Protein AF-A0A7S0R9T7-F1 (afdb_monomer)

Mean predicted aligned error: 20.2 Å

Secondary structure (DSSP, 8-state):
----------------------PPP--------------SHHHHHHHHHHHHHHHHHHHHHHHT---HHHHHHHHHHHHHHHHHHHHHHHHHHH-TTHHHHHHHHHHHHHHHHIIIIII-HHHHHHHHHHHHHHHHHHHT-

Organism: NCBI:txid1034604

Solvent-accessible surface area (backbone atoms only — not comparable to full-atom values): 8855 Å² total; per-residue (Å²): 135,80,90,79,90,83,88,86,86,82,86,87,76,88,83,90,80,82,87,81,93,75,90,75,84,82,80,77,80,80,78,75,82,76,81,73,81,88,69,74,71,52,61,60,54,50,50,55,52,46,50,53,48,50,51,50,53,52,48,53,55,54,66,71,44,78,60,52,70,58,55,48,48,53,49,50,47,51,53,47,52,51,50,50,51,51,50,51,54,52,50,49,73,71,39,90,58,51,68,60,49,53,52,48,50,50,50,49,50,52,53,49,46,44,51,57,46,69,69,36,68,72,40,50,58,51,49,51,49,51,51,50,52,52,47,30,71,76,69,72,105

Sequence (141 aa):
MALSMRTNTCLRATQQRAAVARSIPSVVPRRVAIAQPRLVARAEADGAAETERIMKDLQAKWDALDNKPQVFLYGAGAVFALWLTGTVIGAINHVPLLPKLLELVGLGYSAWFTYRYLLFKASREELIKDVEELKGKITGN

Radius of gyration: 43.39 Å; Cα contacts (8 Å, |Δi|>4): 13; chains: 1; bounding box: 61×65×118 Å

Foldseek 3Di:
DDDDDDDDDDDDDDDDDDDDDDDDDDDDPDPPPPPDDPPPVVVVVVVVVVVVVVVVVVVVVVVVPPVVVVCVVVVVVVVVVVVVVVVVVVVCVVDPCNVVVVVCVVVVCVVCCCVVQVVDPVNVVVVVVVVVVVCCVVVVD

Structure (mmCIF, N/CA/C/O backbone):
data_AF-A0A7S0R9T7-F1
#
_entry.id   AF-A0A7S0R9T7-F1
#
loop_
_atom_site.group_PDB
_atom_site.id
_atom_site.type_symbol
_atom_site.label_atom_id
_atom_site.label_alt_id
_atom_site.label_comp_id
_atom_site.label_asym_id
_atom_site.label_entity_id
_atom_site.label_seq_id
_atom_site.pdbx_PDB_ins_code
_atom_site.Cartn_x
_atom_site.Cartn_y
_atom_site.Cartn_z
_atom_site.occupancy
_atom_site.B_iso_or_equiv
_atom_site.auth_seq_id
_atom_site.auth_comp_id
_atom_site.auth_asym_id
_atom_site.auth_atom_id
_atom_site.pdbx_PDB_model_num
ATOM 1 N N . MET A 1 1 ? -30.923 -8.721 -80.520 1.00 42.97 1 MET A N 1
ATOM 2 C CA . MET A 1 1 ? -31.527 -7.651 -81.345 1.00 42.97 1 MET A CA 1
ATOM 3 C C . MET A 1 1 ? -31.055 -6.313 -80.791 1.00 42.97 1 MET A C 1
ATOM 5 O O . MET A 1 1 ? -31.320 -6.043 -79.634 1.00 42.97 1 MET A O 1
ATOM 9 N N . ALA A 1 2 ? -30.121 -5.669 -81.502 1.00 40.84 2 ALA A N 1
ATOM 10 C CA . ALA A 1 2 ? -30.277 -4.322 -82.094 1.00 40.84 2 ALA A CA 1
ATOM 11 C C . ALA A 1 2 ? -29.885 -3.218 -81.083 1.00 40.84 2 ALA A C 1
ATOM 13 O O . ALA A 1 2 ? -30.567 -3.025 -80.091 1.00 40.84 2 ALA A O 1
ATOM 14 N N . LEU A 1 3 ? -28.689 -2.615 -81.132 1.00 52.44 3 LEU A N 1
ATOM 15 C CA . LEU A 1 3 ? -28.180 -1.631 -82.107 1.00 52.44 3 LEU A CA 1
ATOM 16 C C . LEU A 1 3 ? -29.240 -0.629 -82.585 1.00 52.44 3 LEU A C 1
ATOM 18 O O . LEU A 1 3 ? -30.162 -1.033 -83.281 1.00 52.44 3 LEU A O 1
ATOM 22 N N . SER A 1 4 ? -29.050 0.650 -82.242 1.00 44.66 4 SER A N 1
ATOM 23 C CA . SER A 1 4 ? -29.348 1.879 -83.017 1.00 44.66 4 SER A CA 1
ATOM 24 C C . SER A 1 4 ? -29.470 3.018 -81.987 1.00 44.66 4 SER A C 1
ATOM 26 O O . SER A 1 4 ? -30.376 3.002 -81.168 1.00 44.66 4 SER A O 1
ATOM 28 N N . MET A 1 5 ? -28.529 3.949 -81.814 1.00 52.62 5 MET A N 1
ATOM 29 C CA . MET A 1 5 ? -28.021 4.939 -82.772 1.00 52.62 5 MET A CA 1
ATOM 30 C C . MET A 1 5 ? -29.155 5.770 -83.389 1.00 52.62 5 MET A C 1
ATOM 32 O O . MET A 1 5 ? -29.979 5.218 -84.112 1.00 52.62 5 MET A O 1
ATOM 36 N N . ARG A 1 6 ? -29.173 7.077 -83.086 1.00 53.16 6 ARG A N 1
ATOM 37 C CA . ARG A 1 6 ? -29.659 8.234 -83.881 1.00 53.16 6 ARG A CA 1
ATOM 38 C C . ARG A 1 6 ? -29.889 9.401 -82.910 1.00 53.16 6 ARG A C 1
ATOM 40 O O . ARG A 1 6 ? -30.738 9.322 -82.037 1.00 53.16 6 ARG A O 1
ATOM 47 N N . THR A 1 7 ? -28.955 10.347 -82.815 1.00 68.19 7 THR A N 1
ATOM 48 C CA . THR A 1 7 ? -28.880 11.585 -83.622 1.00 68.19 7 THR A CA 1
ATOM 49 C C . THR A 1 7 ? -30.174 12.384 -83.604 1.00 68.19 7 THR A C 1
ATOM 51 O O . THR A 1 7 ? -31.147 11.948 -84.205 1.00 68.19 7 THR A O 1
ATOM 54 N N . ASN A 1 8 ? -30.126 13.593 -83.043 1.00 47.47 8 ASN A N 1
ATOM 55 C CA . ASN A 1 8 ? -30.960 14.696 -83.504 1.00 47.47 8 ASN A CA 1
ATOM 56 C C . ASN A 1 8 ? -30.102 15.955 -83.660 1.00 47.47 8 ASN A C 1
ATOM 58 O O . ASN A 1 8 ? -29.673 16.601 -82.709 1.00 47.47 8 ASN A O 1
ATOM 62 N N . THR A 1 9 ? -29.831 16.211 -84.929 1.00 54.16 9 THR A N 1
ATOM 63 C CA . THR A 1 9 ? -29.377 17.429 -85.588 1.00 54.16 9 THR A CA 1
ATOM 64 C C . THR A 1 9 ? -30.412 18.550 -85.440 1.00 54.16 9 THR A C 1
ATOM 66 O O . THR A 1 9 ? -31.598 18.260 -85.538 1.00 54.16 9 THR A O 1
ATOM 69 N N . CYS A 1 10 ? -29.981 19.809 -85.298 1.00 50.41 10 CYS A N 1
ATOM 70 C CA . CYS A 1 10 ? -30.401 20.985 -86.099 1.00 50.41 10 CYS A CA 1
ATOM 71 C C . CYS A 1 10 ? -29.881 22.260 -85.402 1.00 50.41 10 CYS A C 1
ATOM 73 O O . CYS A 1 10 ? -30.240 22.514 -84.262 1.00 50.41 10 CYS A O 1
ATOM 75 N N . LEU A 1 11 ? -28.868 22.963 -85.919 1.00 51.97 11 LEU A N 1
ATOM 76 C CA . LEU A 1 11 ? -28.873 23.939 -87.027 1.00 51.97 11 LEU A CA 1
ATOM 77 C C . LEU A 1 11 ? -29.522 25.299 -86.717 1.00 51.97 11 LEU A C 1
ATOM 79 O O . LEU A 1 11 ? -30.709 25.375 -86.426 1.00 51.97 11 LEU A O 1
ATOM 83 N N . ARG A 1 12 ? -28.728 26.335 -87.052 1.00 48.59 12 ARG A N 1
ATOM 84 C CA . ARG A 1 12 ? -29.085 27.723 -87.417 1.00 48.59 12 ARG A CA 1
ATOM 85 C C . ARG A 1 12 ? -29.481 28.643 -86.256 1.00 48.59 12 ARG A C 1
ATOM 87 O O . ARG A 1 12 ? -30.174 28.239 -85.347 1.00 48.59 12 ARG A O 1
ATOM 94 N N . ALA A 1 13 ? -29.128 29.921 -86.244 1.00 49.09 13 ALA A N 1
ATOM 95 C CA . ALA A 1 13 ? -28.333 30.762 -87.133 1.00 49.09 13 ALA A CA 1
ATOM 96 C C . ALA A 1 13 ? -28.127 32.112 -86.418 1.00 49.09 13 ALA A C 1
ATOM 98 O O . ALA A 1 13 ? -28.923 32.461 -85.555 1.00 49.09 13 ALA A O 1
ATOM 99 N N . THR A 1 14 ? -27.111 32.862 -86.863 1.00 51.66 14 THR A N 1
ATOM 100 C CA . THR A 1 14 ? -27.065 34.340 -86.932 1.00 51.66 14 THR A CA 1
ATOM 101 C C . THR A 1 14 ? -27.385 35.148 -85.669 1.00 51.66 14 THR A C 1
ATOM 103 O O . THR A 1 14 ? -28.510 35.162 -85.198 1.00 51.66 14 THR A O 1
ATOM 106 N N . GLN A 1 15 ? -26.479 36.042 -85.268 1.00 54.00 15 GLN A N 1
ATOM 107 C CA . GLN A 1 15 ? -26.494 37.434 -85.750 1.00 54.00 15 GLN A CA 1
ATOM 108 C C . GLN A 1 15 ? -25.518 38.297 -84.928 1.00 54.00 15 GLN A C 1
ATOM 110 O O . GLN A 1 15 ? -25.370 38.146 -83.721 1.00 54.00 15 GLN A O 1
ATOM 115 N N . GLN A 1 16 ? -24.806 39.170 -85.634 1.00 50.19 16 GLN A N 1
ATOM 116 C CA . GLN A 1 16 ? -23.715 40.024 -85.166 1.00 50.19 16 GLN A CA 1
ATOM 117 C C . GLN A 1 16 ? -24.171 41.154 -84.226 1.00 50.19 16 GLN A C 1
ATOM 119 O O . GLN A 1 16 ? -25.258 41.695 -84.410 1.00 50.19 16 GLN A O 1
ATOM 124 N N . ARG A 1 17 ? -23.262 41.621 -83.354 1.00 45.28 17 ARG A N 1
ATOM 125 C CA . ARG A 1 17 ? -22.963 43.050 -83.075 1.00 45.28 17 ARG A CA 1
ATOM 126 C C . ARG A 1 17 ? -21.751 43.123 -82.131 1.00 45.28 17 ARG A C 1
ATOM 128 O O . ARG A 1 17 ? -21.764 42.543 -81.059 1.00 45.28 17 ARG A O 1
ATOM 135 N N . ALA A 1 18 ? -20.594 43.538 -82.638 1.00 47.88 18 ALA A N 1
ATOM 136 C CA . ALA A 1 18 ? -20.104 44.921 -82.636 1.00 47.88 18 ALA A CA 1
ATOM 137 C C . ALA A 1 18 ? -19.613 45.382 -81.250 1.00 47.88 18 ALA A C 1
ATOM 139 O O . ALA A 1 18 ? -20.412 45.645 -80.365 1.00 47.88 18 ALA A O 1
ATOM 140 N N . ALA A 1 19 ? -18.279 45.459 -81.150 1.00 52.53 19 ALA A N 1
ATOM 141 C CA . ALA A 1 19 ? -17.441 46.381 -80.381 1.00 52.53 19 ALA A CA 1
ATOM 142 C C . ALA A 1 19 ? -17.896 46.840 -78.982 1.00 52.53 19 ALA A C 1
ATOM 144 O O . ALA A 1 19 ? -18.937 47.458 -78.818 1.00 52.53 19 ALA A O 1
ATOM 145 N N . VAL A 1 20 ? -16.990 46.720 -78.009 1.00 57.59 20 VAL A N 1
ATOM 146 C CA . VAL A 1 20 ? -16.361 47.879 -77.347 1.00 57.59 20 VAL A CA 1
ATOM 147 C C . VAL A 1 20 ? -15.268 47.347 -76.419 1.00 57.59 20 VAL A C 1
ATOM 149 O O . VAL A 1 20 ? -15.521 46.667 -75.427 1.00 57.59 20 VAL A O 1
ATOM 152 N N . ALA A 1 21 ? -14.026 47.654 -76.781 1.00 55.75 21 ALA A N 1
ATOM 153 C CA . ALA A 1 21 ? -12.874 47.516 -75.914 1.00 55.75 21 ALA A CA 1
ATOM 154 C C . ALA A 1 21 ? -12.994 48.536 -74.775 1.00 55.75 21 ALA A C 1
ATOM 156 O O . ALA A 1 21 ? -13.070 49.741 -75.018 1.00 55.75 21 ALA A O 1
ATOM 157 N N . ARG A 1 22 ? -12.995 48.062 -73.529 1.00 52.84 22 ARG A N 1
ATOM 158 C CA . ARG A 1 22 ? -12.700 48.890 -72.358 1.00 52.84 22 ARG A CA 1
ATOM 159 C C . ARG A 1 22 ? -11.599 48.211 -71.559 1.00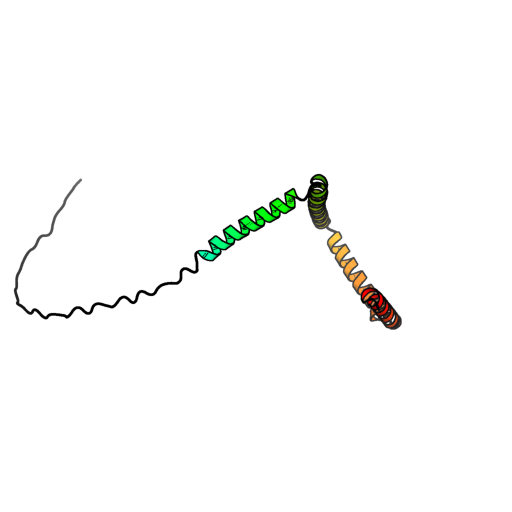 52.84 22 ARG A C 1
ATOM 161 O O . ARG A 1 22 ? -11.776 47.130 -71.009 1.00 52.84 22 ARG A O 1
ATOM 168 N N . SER A 1 23 ? -10.446 48.861 -71.572 1.00 57.59 23 SER A N 1
ATOM 169 C CA . SER A 1 23 ? -9.259 48.576 -70.779 1.00 57.59 23 SER A CA 1
ATOM 170 C C . SER A 1 23 ? -9.586 48.569 -69.284 1.00 57.59 23 SER A C 1
ATOM 172 O O . SER A 1 23 ? -9.984 49.599 -68.739 1.00 57.59 23 SER A O 1
ATOM 174 N N . ILE A 1 24 ? -9.382 47.432 -68.619 1.00 58.53 24 ILE A N 1
ATOM 175 C CA . ILE A 1 24 ? -9.372 47.338 -67.156 1.00 58.53 24 ILE A CA 1
ATOM 176 C C . ILE A 1 24 ? -7.900 47.376 -66.720 1.00 58.53 24 ILE A C 1
ATOM 178 O O . ILE A 1 24 ? -7.139 46.507 -67.151 1.00 58.53 24 ILE A O 1
ATOM 182 N N . PRO A 1 25 ? -7.453 48.354 -65.912 1.00 52.62 25 PRO A N 1
ATOM 183 C CA . PRO A 1 25 ? -6.095 48.343 -65.389 1.00 52.62 25 PRO A CA 1
ATOM 184 C C . PRO A 1 25 ? -5.931 47.187 -64.394 1.00 52.62 25 PRO A C 1
ATOM 186 O O . PRO A 1 25 ? -6.720 47.014 -63.465 1.00 52.62 25 PRO A O 1
ATOM 189 N N . SER A 1 26 ? -4.894 46.380 -64.606 1.00 60.22 26 SER A N 1
ATOM 190 C CA . SER A 1 26 ? -4.513 45.266 -63.745 1.00 60.22 26 SER A CA 1
ATOM 191 C C . SER A 1 26 ? -4.012 45.780 -62.393 1.00 60.22 26 SER A C 1
ATOM 193 O O . SER A 1 26 ? -2.879 46.251 -62.279 1.00 60.22 26 SER A O 1
ATOM 195 N N . VAL A 1 27 ? -4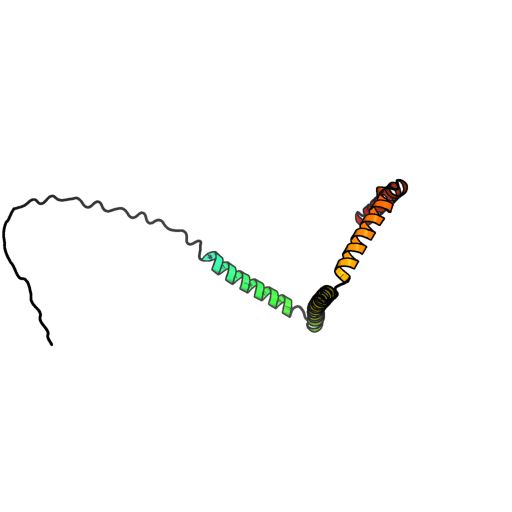.837 45.672 -61.352 1.00 60.50 27 VAL A N 1
ATOM 196 C CA . VAL A 1 27 ? -4.390 45.838 -59.964 1.00 60.50 27 VAL A CA 1
ATOM 197 C C . VAL A 1 27 ? -3.641 44.567 -59.573 1.00 60.50 27 VAL A C 1
ATOM 199 O O . VAL A 1 27 ? -4.244 43.516 -59.374 1.00 60.50 27 VAL A O 1
ATOM 202 N N . VAL A 1 28 ? -2.312 44.644 -59.502 1.00 67.19 28 VAL A N 1
ATOM 203 C CA . VAL A 1 28 ? -1.473 43.553 -58.992 1.00 67.19 28 VAL A CA 1
ATOM 204 C C . VAL A 1 28 ? -1.606 43.530 -57.466 1.00 67.19 28 VAL A C 1
ATOM 206 O O . VAL A 1 28 ? -1.204 44.501 -56.820 1.00 67.19 28 VAL A O 1
ATOM 209 N N . PRO A 1 29 ? -2.133 42.462 -56.838 1.00 56.00 29 PRO A N 1
ATOM 210 C CA . PRO A 1 29 ? -2.091 42.362 -55.391 1.00 56.00 29 PRO A CA 1
ATOM 211 C C . PRO A 1 29 ? -0.641 42.130 -54.956 1.00 56.00 29 PRO A C 1
ATOM 213 O O . PRO A 1 29 ? -0.008 41.128 -55.300 1.00 56.00 29 PRO A O 1
ATOM 216 N N . ARG A 1 30 ? -0.107 43.075 -54.180 1.00 60.28 30 ARG A N 1
ATOM 217 C CA . ARG A 1 30 ? 1.171 42.939 -53.480 1.00 60.28 30 ARG A CA 1
ATOM 218 C C . ARG A 1 30 ? 1.043 41.782 -52.489 1.00 60.28 30 ARG A C 1
ATOM 220 O O . ARG A 1 30 ? 0.452 41.945 -51.425 1.00 60.28 30 ARG A O 1
ATOM 227 N N . ARG A 1 31 ? 1.574 40.604 -52.838 1.00 59.19 31 ARG A N 1
ATOM 228 C CA . ARG A 1 31 ? 1.731 39.491 -51.892 1.00 59.19 31 ARG A CA 1
ATOM 229 C C . ARG A 1 31 ? 2.626 39.968 -50.752 1.00 59.19 31 ARG A C 1
ATOM 231 O O . ARG A 1 31 ? 3.839 40.073 -50.910 1.00 59.19 31 ARG A O 1
ATOM 238 N N . VAL A 1 32 ? 2.023 40.267 -49.609 1.00 60.75 32 VAL A N 1
ATOM 239 C CA . VAL A 1 32 ? 2.746 40.351 -48.344 1.00 60.75 32 VAL A CA 1
ATOM 240 C C . VAL A 1 32 ? 3.212 38.930 -48.044 1.00 60.75 32 VAL A C 1
ATOM 242 O O . VAL A 1 32 ? 2.401 38.050 -47.757 1.00 60.75 32 VAL A O 1
ATOM 245 N N . ALA A 1 33 ? 4.510 38.680 -48.201 1.00 61.97 33 ALA A N 1
ATOM 246 C CA . ALA A 1 33 ? 5.126 37.448 -47.744 1.00 61.97 33 ALA A CA 1
ATOM 247 C C . ALA A 1 33 ? 5.086 37.454 -46.212 1.00 61.97 33 ALA A C 1
ATOM 249 O O . ALA A 1 33 ? 5.943 38.036 -45.553 1.00 61.97 33 ALA A O 1
ATOM 250 N N . ILE A 1 34 ? 4.043 36.849 -45.647 1.00 59.09 34 ILE A N 1
ATOM 251 C CA . ILE A 1 34 ? 3.994 36.515 -44.228 1.00 59.09 34 ILE A CA 1
ATOM 252 C C . ILE A 1 34 ? 5.030 35.407 -44.034 1.00 59.09 34 ILE A C 1
ATOM 254 O O . ILE A 1 34 ? 4.803 34.259 -44.420 1.00 59.09 34 ILE A O 1
ATOM 258 N N . ALA A 1 35 ? 6.192 35.765 -43.490 1.00 60.34 35 ALA A N 1
ATOM 259 C CA . ALA A 1 35 ? 7.162 34.802 -42.997 1.00 60.34 35 ALA A CA 1
ATOM 260 C C . ALA A 1 35 ? 6.522 34.062 -41.815 1.00 60.34 35 ALA A C 1
ATOM 262 O O . ALA A 1 35 ? 6.450 34.583 -40.704 1.00 60.34 35 ALA A O 1
ATOM 263 N N . GLN A 1 36 ? 5.987 32.869 -42.073 1.00 61.00 36 GLN A N 1
ATOM 264 C CA . GLN A 1 36 ? 5.496 31.999 -41.011 1.00 61.00 36 GLN A CA 1
ATOM 265 C C . GLN A 1 36 ? 6.686 31.502 -40.176 1.00 61.00 36 GLN A C 1
ATOM 267 O O . GLN A 1 36 ? 7.677 31.036 -40.750 1.00 61.00 36 GLN A O 1
ATOM 272 N N . PRO A 1 37 ? 6.624 31.588 -38.837 1.00 49.88 37 PRO A N 1
ATOM 273 C CA . PRO A 1 37 ? 7.705 31.135 -37.987 1.00 49.88 37 PRO A CA 1
ATOM 274 C C . PRO A 1 37 ? 7.729 29.605 -37.993 1.00 49.88 37 PRO A C 1
ATOM 276 O O . PRO A 1 37 ? 6.761 28.931 -37.643 1.00 49.88 37 PRO A O 1
ATOM 279 N N . ARG A 1 38 ? 8.867 29.038 -38.390 1.00 53.62 38 ARG A N 1
ATOM 280 C CA . ARG A 1 38 ? 9.151 27.604 -38.306 1.00 53.62 38 ARG A CA 1
ATOM 281 C C . ARG A 1 38 ? 9.411 27.226 -36.841 1.00 53.62 38 ARG A C 1
ATOM 283 O O . ARG A 1 38 ? 10.555 27.055 -36.444 1.00 53.62 38 ARG A O 1
ATOM 290 N N . LEU A 1 39 ? 8.354 27.132 -36.035 1.00 54.84 39 LEU A N 1
ATOM 291 C CA . LEU A 1 39 ? 8.424 26.774 -34.607 1.00 54.84 39 LEU A CA 1
ATOM 292 C C . LEU A 1 39 ? 7.985 25.334 -34.298 1.00 54.84 39 LEU A C 1
ATOM 294 O O . LEU A 1 39 ? 8.120 24.894 -33.165 1.00 54.84 39 LEU A O 1
ATOM 298 N N . VAL A 1 40 ? 7.520 24.569 -35.291 1.00 54.94 40 VAL A N 1
ATOM 299 C CA . VAL A 1 40 ? 6.973 23.216 -35.054 1.00 54.94 40 VAL A CA 1
ATOM 300 C C . VAL A 1 40 ? 8.010 22.098 -35.255 1.00 54.94 40 VAL A C 1
ATOM 302 O O . VAL A 1 40 ? 7.868 21.025 -34.696 1.00 54.94 40 VAL A O 1
ATOM 305 N N . ALA A 1 41 ? 9.122 22.355 -35.953 1.00 50.34 41 ALA A N 1
ATOM 306 C CA . ALA A 1 41 ? 10.151 21.331 -36.201 1.00 50.34 41 ALA A CA 1
ATOM 307 C C . ALA A 1 41 ? 11.185 21.176 -35.066 1.00 50.34 41 ALA A C 1
ATOM 309 O O . ALA A 1 41 ? 12.034 20.291 -35.128 1.00 50.34 41 ALA A O 1
ATOM 310 N N . ARG A 1 42 ? 11.169 22.061 -34.058 1.00 47.88 42 ARG A N 1
ATOM 311 C CA . ARG A 1 42 ? 12.181 22.062 -32.992 1.00 47.88 42 ARG A CA 1
ATOM 312 C C . ARG A 1 42 ? 11.797 21.183 -31.799 1.00 47.88 42 ARG A C 1
ATOM 314 O O . ARG A 1 42 ? 12.681 20.580 -31.216 1.00 47.88 42 ARG A O 1
ATOM 321 N N . ALA A 1 43 ? 10.507 21.003 -31.512 1.00 52.16 43 ALA A N 1
ATOM 322 C CA . ALA A 1 43 ? 10.062 20.131 -30.420 1.00 52.16 43 ALA A CA 1
ATOM 323 C C . ALA A 1 43 ? 10.321 18.634 -30.695 1.00 52.16 43 ALA A C 1
ATOM 325 O O . ALA A 1 43 ? 10.699 17.906 -29.784 1.00 52.16 43 ALA A O 1
ATOM 326 N N . GLU A 1 44 ? 10.189 18.176 -31.947 1.00 53.22 44 GLU A N 1
ATOM 327 C CA . GLU A 1 44 ? 10.514 16.788 -32.328 1.00 53.22 44 GLU A CA 1
ATOM 328 C C . GLU A 1 44 ? 12.028 16.546 -32.404 1.00 53.22 44 GLU A C 1
ATOM 330 O O . GLU A 1 44 ? 12.505 15.496 -31.976 1.00 53.22 44 GLU A O 1
ATOM 335 N N . ALA A 1 45 ? 12.799 17.531 -32.883 1.00 56.19 45 ALA A N 1
ATOM 336 C CA . ALA A 1 45 ? 14.259 17.452 -32.898 1.00 56.19 45 ALA A CA 1
ATOM 337 C C . ALA A 1 45 ? 14.856 17.499 -31.479 1.00 56.19 45 ALA A C 1
ATOM 339 O O . ALA A 1 45 ? 15.780 16.742 -31.188 1.00 56.19 45 ALA A O 1
ATOM 340 N N . ASP A 1 46 ? 14.307 18.335 -30.591 1.00 61.91 46 ASP A N 1
ATOM 341 C CA . ASP A 1 46 ? 14.742 18.432 -29.196 1.00 61.91 46 ASP A CA 1
ATOM 342 C C . ASP A 1 46 ? 14.278 17.212 -28.379 1.00 61.91 46 ASP A C 1
ATOM 344 O O . ASP A 1 46 ? 15.048 16.713 -27.570 1.00 61.91 46 ASP A O 1
ATOM 348 N N . GLY A 1 47 ? 13.083 16.657 -28.624 1.00 69.12 47 GLY A N 1
ATOM 349 C CA . GLY A 1 47 ? 12.603 15.440 -27.952 1.00 69.12 47 GLY A CA 1
ATOM 350 C C . GLY A 1 47 ? 13.379 14.176 -28.337 1.00 69.12 47 GLY A C 1
ATOM 351 O O . GLY A 1 47 ? 13.712 13.364 -27.471 1.00 69.12 47 GLY A O 1
ATOM 352 N N . ALA A 1 48 ? 13.731 14.025 -29.618 1.00 74.50 48 ALA A N 1
ATOM 353 C CA . ALA A 1 48 ? 14.609 12.948 -30.074 1.00 74.50 48 ALA A CA 1
ATOM 354 C C . ALA A 1 48 ? 16.039 13.119 -29.532 1.00 74.50 48 ALA A C 1
ATOM 356 O O . ALA A 1 48 ? 16.646 12.150 -29.077 1.00 74.50 48 ALA A O 1
ATOM 357 N N . ALA A 1 49 ? 16.558 14.354 -29.516 1.00 80.88 49 ALA A N 1
ATOM 358 C CA . ALA A 1 49 ? 17.870 14.654 -28.949 1.00 80.88 49 ALA A CA 1
ATOM 359 C C . ALA A 1 49 ? 17.920 14.439 -27.428 1.00 80.88 49 ALA A C 1
ATOM 361 O O . ALA A 1 49 ? 18.926 13.952 -26.917 1.00 80.88 49 ALA A O 1
ATOM 362 N N . GLU A 1 50 ? 16.850 14.763 -26.705 1.00 87.31 50 GLU A N 1
ATOM 363 C CA . GLU A 1 50 ? 16.756 14.570 -25.259 1.00 87.31 50 GLU A CA 1
ATOM 364 C C . GLU A 1 50 ? 16.582 13.093 -24.898 1.00 87.31 50 GLU A C 1
ATOM 366 O O . GLU A 1 50 ? 17.251 12.607 -23.996 1.00 87.31 50 GLU A O 1
ATOM 371 N N . THR A 1 51 ? 15.782 12.334 -25.653 1.00 90.50 51 THR A N 1
ATOM 372 C CA . THR A 1 51 ? 15.642 10.880 -25.452 1.00 90.50 51 THR A CA 1
ATOM 373 C C . THR A 1 51 ? 16.971 10.154 -25.674 1.00 90.50 51 THR A C 1
ATOM 375 O O . THR A 1 51 ? 17.326 9.269 -24.902 1.00 90.50 51 THR A O 1
ATOM 378 N N . GLU A 1 52 ? 17.743 10.561 -26.684 1.00 90.31 52 GLU A N 1
ATOM 379 C CA . GLU A 1 52 ? 19.082 10.026 -26.959 1.00 90.31 52 GLU A CA 1
ATOM 380 C C . GLU A 1 52 ? 20.081 10.365 -25.837 1.00 90.31 52 GLU A C 1
ATOM 382 O O . GLU A 1 52 ? 20.908 9.531 -25.465 1.00 90.31 52 GLU A O 1
ATOM 387 N N . ARG A 1 53 ? 20.003 11.575 -25.266 1.00 88.44 53 ARG A N 1
ATOM 388 C CA . ARG A 1 53 ? 20.802 11.975 -24.093 1.00 88.44 53 ARG A CA 1
ATOM 389 C C . ARG A 1 53 ? 20.410 11.182 -22.853 1.00 88.44 53 ARG A C 1
ATOM 391 O O . ARG A 1 53 ? 21.288 10.634 -22.203 1.00 88.44 53 ARG A O 1
ATOM 398 N N . ILE A 1 54 ? 19.112 11.052 -22.578 1.00 94.44 54 ILE A N 1
ATOM 399 C CA . ILE A 1 54 ? 18.577 10.260 -21.464 1.00 94.44 54 ILE A CA 1
ATOM 400 C C . ILE A 1 54 ? 19.012 8.802 -21.610 1.00 94.44 54 ILE A C 1
ATOM 402 O O . ILE A 1 54 ? 19.486 8.214 -20.646 1.00 94.4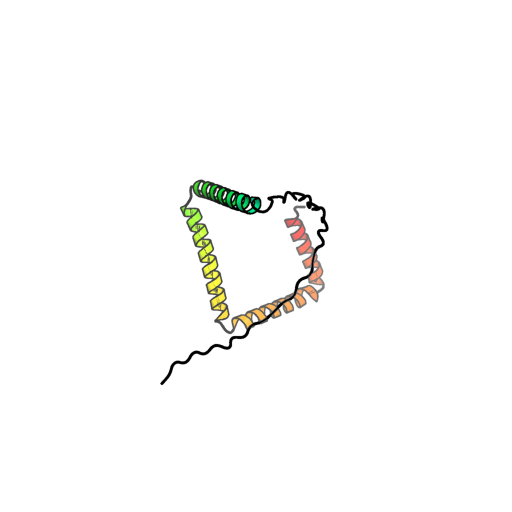4 54 ILE A O 1
ATOM 406 N N . MET A 1 55 ? 18.916 8.221 -22.807 1.00 94.75 55 MET A N 1
ATOM 407 C CA . MET A 1 55 ? 19.367 6.853 -23.055 1.00 94.75 55 MET A CA 1
ATOM 408 C C . MET A 1 55 ? 20.877 6.706 -22.811 1.00 94.75 55 MET A C 1
ATOM 410 O O . MET A 1 55 ? 21.294 5.754 -22.155 1.00 94.75 55 MET A O 1
ATOM 414 N N . LYS A 1 56 ? 21.696 7.669 -23.261 1.00 93.38 56 LYS A N 1
ATOM 415 C CA . LYS A 1 56 ? 23.148 7.688 -23.005 1.00 93.38 56 LYS A CA 1
ATOM 416 C C . LYS A 1 56 ? 23.486 7.844 -21.525 1.00 93.38 56 LYS A C 1
ATOM 418 O O . LYS A 1 56 ? 24.367 7.142 -21.039 1.00 93.38 56 LYS A O 1
ATOM 423 N N . ASP A 1 57 ? 22.769 8.696 -20.802 1.00 92.88 57 ASP A N 1
ATOM 424 C CA . ASP A 1 57 ? 22.947 8.894 -19.363 1.00 92.88 57 ASP A CA 1
ATOM 425 C C . ASP A 1 57 ? 22.507 7.661 -18.561 1.00 92.88 57 ASP A C 1
ATOM 427 O O . ASP A 1 57 ? 23.173 7.276 -17.597 1.00 92.88 57 ASP A O 1
ATOM 431 N N . LEU A 1 58 ? 21.412 7.003 -18.960 1.00 92.94 58 LEU A N 1
ATOM 432 C CA . LEU A 1 58 ? 20.961 5.739 -18.372 1.00 92.94 58 LEU A CA 1
ATOM 433 C C . LEU A 1 58 ? 21.962 4.619 -18.642 1.00 92.94 58 LEU A C 1
ATOM 435 O O . LEU A 1 58 ? 22.256 3.851 -17.731 1.00 92.94 58 LEU A O 1
ATOM 439 N N . GLN A 1 59 ? 22.517 4.545 -19.852 1.00 91.25 59 GLN A N 1
ATOM 440 C CA . GLN A 1 59 ? 23.534 3.560 -20.197 1.00 91.25 59 GLN A CA 1
ATOM 441 C C . GLN A 1 59 ? 24.842 3.808 -19.437 1.00 91.25 59 GLN A C 1
ATOM 443 O O . GLN A 1 59 ? 25.387 2.876 -18.857 1.00 91.25 59 GLN A O 1
ATOM 448 N N . ALA A 1 60 ? 25.284 5.063 -19.320 1.00 90.81 60 ALA A N 1
ATOM 449 C CA . ALA A 1 60 ? 26.443 5.423 -18.508 1.00 90.81 60 ALA A CA 1
ATOM 450 C C . ALA A 1 60 ? 26.245 5.051 -17.027 1.00 90.81 60 ALA A C 1
ATOM 452 O O . ALA A 1 60 ? 27.159 4.530 -16.391 1.00 90.81 60 ALA A O 1
ATOM 453 N N . LYS A 1 61 ? 25.041 5.263 -16.476 1.00 88.00 61 LYS A N 1
ATOM 454 C CA . LYS A 1 61 ? 24.699 4.854 -15.102 1.00 88.00 61 LYS A CA 1
ATOM 455 C C . LYS A 1 61 ? 24.548 3.343 -14.940 1.00 88.00 61 LYS A C 1
ATOM 457 O O . LYS A 1 61 ? 24.833 2.828 -13.864 1.00 88.00 61 LYS A O 1
ATOM 462 N N . TRP A 1 62 ? 24.108 2.645 -15.982 1.00 87.88 62 TRP A N 1
ATOM 463 C CA . TRP A 1 62 ? 24.023 1.188 -16.006 1.00 87.88 62 TRP A CA 1
ATOM 464 C C . TRP A 1 62 ? 25.412 0.544 -16.043 1.00 87.88 62 TRP A C 1
ATOM 466 O O . TRP A 1 62 ? 25.662 -0.417 -15.319 1.00 87.88 62 TRP A O 1
ATOM 476 N N . ASP A 1 63 ? 26.332 1.106 -16.826 1.00 84.69 63 ASP A N 1
ATOM 477 C CA . ASP A 1 63 ? 27.709 0.624 -16.925 1.00 84.69 63 ASP A CA 1
ATOM 478 C C . ASP A 1 63 ? 28.546 0.984 -15.690 1.00 84.69 63 ASP A C 1
ATOM 480 O O . ASP A 1 63 ? 29.365 0.172 -15.273 1.00 84.69 63 ASP A O 1
ATOM 484 N N . ALA A 1 64 ? 28.289 2.134 -15.050 1.00 85.88 64 ALA A N 1
ATOM 485 C CA . ALA A 1 64 ? 28.894 2.512 -13.766 1.00 85.88 64 ALA A CA 1
ATOM 486 C C . ALA A 1 64 ? 28.418 1.645 -12.579 1.00 85.88 64 ALA A C 1
ATOM 488 O O . ALA A 1 64 ? 29.003 1.678 -11.495 1.00 85.88 64 ALA A O 1
ATOM 489 N N . LEU A 1 65 ? 27.341 0.875 -12.758 1.00 77.38 65 LEU A N 1
ATOM 490 C CA . LEU A 1 65 ? 26.837 -0.088 -11.785 1.00 77.38 65 LEU A CA 1
ATOM 491 C C . LEU A 1 65 ? 27.620 -1.403 -11.928 1.00 77.38 65 LEU A C 1
ATOM 493 O O . LEU A 1 65 ? 27.134 -2.403 -12.453 1.00 77.38 65 LEU A O 1
ATOM 497 N N . ASP A 1 66 ? 28.857 -1.409 -11.434 1.00 69.31 66 ASP A N 1
ATOM 498 C CA . ASP A 1 66 ? 29.766 -2.561 -11.529 1.00 69.31 66 ASP A CA 1
ATOM 499 C C . ASP A 1 66 ? 29.200 -3.835 -10.865 1.00 69.31 66 ASP A C 1
ATOM 501 O O . ASP A 1 66 ? 29.459 -4.957 -11.306 1.00 69.31 66 ASP A O 1
ATOM 505 N N . ASN A 1 67 ? 28.323 -3.684 -9.866 1.00 75.31 67 ASN A N 1
ATOM 506 C CA . ASN A 1 67 ? 27.664 -4.789 -9.160 1.00 75.31 67 ASN A CA 1
ATOM 507 C C . ASN A 1 67 ? 26.346 -5.231 -9.828 1.00 75.31 67 ASN A C 1
ATOM 509 O O . ASN A 1 67 ? 25.297 -5.336 -9.186 1.00 75.31 67 ASN A O 1
ATOM 513 N N . LYS A 1 68 ? 26.407 -5.560 -11.122 1.00 76.38 68 LYS A N 1
ATOM 514 C CA . LYS A 1 68 ? 25.306 -6.126 -11.933 1.00 76.38 68 LYS A CA 1
ATOM 515 C C . LYS A 1 68 ? 24.468 -7.228 -11.246 1.00 76.38 68 LYS A C 1
ATOM 517 O O . LYS A 1 68 ? 23.241 -7.151 -11.344 1.00 76.38 68 LYS A O 1
ATOM 522 N N . PRO A 1 69 ? 25.033 -8.214 -10.510 1.00 84.69 69 PRO A N 1
ATOM 523 C CA . PRO A 1 69 ? 24.215 -9.216 -9.815 1.00 84.69 69 PRO A CA 1
ATOM 524 C C . PRO A 1 69 ? 23.357 -8.629 -8.688 1.00 84.69 69 PRO A C 1
ATOM 526 O O . PRO A 1 69 ? 22.278 -9.146 -8.414 1.00 84.69 69 PRO A O 1
ATOM 529 N N . GLN A 1 70 ? 23.789 -7.537 -8.054 1.00 82.56 70 GLN A N 1
ATOM 530 C CA . GLN A 1 70 ? 23.048 -6.902 -6.966 1.00 82.56 70 GLN A CA 1
ATOM 531 C C . GLN A 1 70 ? 21.841 -6.118 -7.501 1.00 82.56 70 GLN A C 1
ATOM 533 O O . GLN A 1 70 ? 20.746 -6.199 -6.951 1.00 82.56 70 GLN A O 1
ATOM 538 N N . VAL A 1 71 ? 22.014 -5.431 -8.630 1.00 88.81 71 VAL A N 1
ATOM 539 C CA . VAL A 1 71 ? 20.927 -4.753 -9.354 1.00 88.81 71 VAL A CA 1
ATOM 540 C C . VAL A 1 71 ? 19.924 -5.770 -9.880 1.00 88.81 71 VAL A C 1
ATOM 542 O O . VAL A 1 71 ? 18.721 -5.566 -9.759 1.00 88.81 71 VAL A O 1
ATOM 545 N N . PHE A 1 72 ? 20.410 -6.895 -10.408 1.00 90.00 72 PHE A N 1
ATOM 546 C CA . PHE A 1 72 ? 19.550 -7.990 -10.835 1.00 90.00 72 PHE A CA 1
ATOM 547 C C . PHE A 1 72 ? 18.782 -8.597 -9.659 1.00 90.00 72 PHE A C 1
ATOM 549 O O . PHE A 1 72 ? 17.587 -8.833 -9.783 1.00 90.00 72 PHE A O 1
ATOM 556 N N . LEU A 1 73 ? 19.423 -8.792 -8.503 1.00 93.62 73 LEU A N 1
ATOM 557 C CA . LEU A 1 73 ? 18.766 -9.312 -7.305 1.00 93.62 73 LEU A CA 1
ATOM 558 C C . LEU A 1 73 ? 17.680 -8.361 -6.790 1.00 93.62 73 LEU A C 1
ATOM 560 O O . LEU A 1 73 ? 16.568 -8.806 -6.520 1.00 93.62 73 LEU A O 1
ATOM 564 N N . TYR A 1 74 ? 17.964 -7.061 -6.688 1.00 92.38 74 TYR A N 1
ATOM 565 C CA . TYR A 1 74 ? 16.955 -6.078 -6.287 1.00 92.38 74 TYR A CA 1
ATOM 566 C C . TYR A 1 74 ? 15.860 -5.909 -7.341 1.00 92.38 74 TYR A C 1
ATOM 568 O O . TYR A 1 74 ? 14.692 -5.806 -6.982 1.00 92.38 74 TYR A O 1
ATOM 576 N N . GLY A 1 75 ? 16.204 -5.933 -8.629 1.00 94.69 75 GLY A N 1
ATOM 577 C CA . GLY A 1 75 ? 15.244 -5.868 -9.729 1.00 94.69 75 GLY A CA 1
ATOM 578 C C . GLY A 1 75 ? 14.318 -7.084 -9.752 1.00 94.69 75 GLY A C 1
ATOM 579 O O . GLY A 1 75 ? 13.099 -6.934 -9.782 1.00 94.69 75 GLY A O 1
ATOM 580 N N . ALA A 1 76 ? 14.879 -8.289 -9.647 1.00 95.56 76 ALA A N 1
ATOM 581 C CA . ALA A 1 76 ? 14.122 -9.530 -9.526 1.00 95.56 76 ALA A CA 1
ATOM 582 C C . ALA A 1 76 ? 13.282 -9.542 -8.245 1.00 95.56 76 ALA A C 1
ATOM 584 O O . ALA A 1 76 ? 12.114 -9.909 -8.294 1.00 95.56 76 ALA A O 1
ATOM 585 N N . GLY A 1 77 ? 13.833 -9.077 -7.121 1.00 97.19 77 GLY A N 1
ATOM 586 C CA . GLY A 1 77 ? 13.111 -8.925 -5.861 1.00 97.19 77 GLY A CA 1
ATOM 587 C C . GLY A 1 77 ? 11.934 -7.955 -5.969 1.00 97.19 77 GLY A C 1
ATOM 588 O O . GLY A 1 77 ? 10.852 -8.264 -5.482 1.00 97.19 77 GLY A O 1
ATOM 589 N N . ALA A 1 78 ? 12.101 -6.827 -6.662 1.00 96.88 78 ALA A N 1
ATOM 590 C CA . ALA A 1 78 ? 11.033 -5.859 -6.903 1.00 96.88 78 ALA A CA 1
ATOM 591 C C . ALA A 1 78 ? 9.919 -6.449 -7.781 1.00 96.88 78 ALA A C 1
ATOM 593 O O . ALA A 1 78 ? 8.740 -6.336 -7.444 1.00 96.88 78 ALA A O 1
ATOM 594 N N . VAL A 1 79 ? 10.278 -7.136 -8.871 1.00 97.19 79 VAL A N 1
ATOM 595 C CA . VAL A 1 79 ? 9.308 -7.820 -9.742 1.00 97.19 79 VAL A CA 1
ATOM 596 C C . VAL A 1 79 ? 8.599 -8.946 -8.989 1.00 97.19 79 VAL A C 1
ATOM 598 O O . VAL A 1 79 ? 7.381 -9.081 -9.084 1.00 97.19 79 VAL A O 1
ATOM 601 N N . PHE A 1 80 ? 9.332 -9.726 -8.198 1.00 97.31 80 PHE A N 1
ATOM 602 C CA . PHE A 1 80 ? 8.778 -10.816 -7.404 1.00 97.31 80 PHE A CA 1
ATOM 603 C C . PHE A 1 80 ? 7.852 -10.304 -6.299 1.00 97.31 80 PHE A C 1
ATOM 605 O O . PHE A 1 80 ? 6.779 -10.863 -6.101 1.00 97.31 80 PHE A O 1
ATOM 612 N N . ALA A 1 81 ? 8.206 -9.209 -5.624 1.00 97.31 81 ALA A N 1
ATOM 613 C CA . ALA A 1 81 ? 7.341 -8.552 -4.650 1.00 97.31 81 ALA A CA 1
ATOM 614 C C . ALA A 1 81 ? 6.045 -8.049 -5.299 1.00 97.31 81 ALA A C 1
ATOM 616 O O . ALA A 1 81 ? 4.965 -8.220 -4.731 1.00 97.31 81 ALA A O 1
ATOM 617 N N . LEU A 1 82 ? 6.127 -7.485 -6.508 1.00 97.31 82 LEU A N 1
ATOM 618 C CA . LEU A 1 82 ? 4.950 -7.051 -7.256 1.00 97.31 82 LEU A CA 1
ATOM 619 C C . LEU A 1 82 ? 4.074 -8.244 -7.673 1.00 97.31 82 LEU A C 1
ATOM 621 O O . LEU A 1 82 ? 2.856 -8.202 -7.504 1.00 97.31 82 LEU A O 1
ATOM 625 N N . TRP A 1 83 ? 4.689 -9.335 -8.141 1.00 96.56 83 TRP A N 1
ATOM 626 C CA . TRP A 1 83 ? 4.001 -10.581 -8.488 1.00 96.56 83 TRP A CA 1
ATOM 627 C C . TRP A 1 83 ? 3.330 -11.235 -7.274 1.00 96.56 83 TRP A C 1
ATOM 629 O O . TRP A 1 83 ? 2.166 -11.630 -7.352 1.00 96.56 83 TRP A O 1
ATOM 639 N N . LEU A 1 84 ? 4.023 -11.297 -6.133 1.00 97.19 84 LEU A N 1
ATOM 640 C CA . LEU A 1 84 ? 3.474 -11.804 -4.877 1.00 97.19 84 LEU A CA 1
ATOM 641 C C . LEU A 1 84 ? 2.319 -10.938 -4.390 1.00 97.19 84 LEU A C 1
ATOM 643 O O . LEU A 1 84 ? 1.276 -11.472 -4.033 1.00 97.19 84 LEU A O 1
ATOM 647 N N . THR A 1 85 ? 2.470 -9.614 -4.422 1.00 96.94 85 THR A N 1
ATOM 648 C CA . THR A 1 85 ? 1.400 -8.685 -4.039 1.00 96.94 85 THR A CA 1
ATOM 649 C C . THR A 1 85 ? 0.168 -8.897 -4.922 1.00 96.94 85 THR A C 1
ATOM 651 O O . THR A 1 85 ? -0.938 -9.042 -4.405 1.00 96.94 85 THR A O 1
ATOM 654 N N . GLY A 1 86 ? 0.354 -9.012 -6.242 1.00 93.00 86 GLY A N 1
ATOM 655 C CA . GLY A 1 86 ? -0.721 -9.330 -7.183 1.00 93.00 86 GLY A CA 1
ATOM 656 C C . GLY A 1 86 ? -1.372 -10.691 -6.916 1.00 93.00 86 GLY A C 1
ATOM 657 O O . GLY A 1 86 ? -2.596 -10.798 -6.930 1.00 93.00 86 GLY A O 1
ATOM 658 N N . THR A 1 87 ? -0.574 -11.712 -6.596 1.00 93.75 87 THR A N 1
ATOM 659 C CA . THR A 1 87 ? -1.056 -13.062 -6.259 1.00 93.75 87 THR A CA 1
ATOM 660 C C . THR A 1 87 ? -1.866 -13.066 -4.966 1.00 93.75 87 THR A C 1
ATOM 662 O O . THR A 1 87 ? -2.939 -13.660 -4.919 1.00 93.75 87 THR A O 1
ATOM 665 N N . VAL A 1 88 ? -1.396 -12.374 -3.927 1.00 91.94 88 VAL A N 1
ATOM 666 C CA . VAL A 1 88 ? -2.089 -12.254 -2.639 1.00 91.94 88 VAL A CA 1
ATOM 667 C C . VAL A 1 88 ? -3.404 -11.501 -2.809 1.00 91.94 88 VAL A C 1
ATOM 669 O O . VAL A 1 88 ? -4.435 -12.001 -2.379 1.00 91.94 88 VAL A O 1
ATOM 672 N N . ILE A 1 89 ? -3.409 -10.348 -3.486 1.00 89.44 89 ILE A N 1
ATOM 673 C CA . ILE A 1 89 ? -4.641 -9.588 -3.759 1.00 89.44 89 ILE A CA 1
ATOM 674 C C . ILE A 1 89 ? -5.618 -10.421 -4.602 1.00 89.44 89 ILE A C 1
ATOM 676 O O . ILE A 1 89 ? -6.812 -10.463 -4.308 1.00 89.44 89 ILE A O 1
ATOM 680 N N . GLY A 1 90 ? -5.116 -11.130 -5.617 1.00 85.06 90 GLY A N 1
ATOM 681 C CA . GLY A 1 90 ? -5.909 -12.055 -6.425 1.00 85.06 90 GLY A CA 1
ATOM 682 C C . GLY A 1 90 ? -6.533 -13.168 -5.582 1.00 85.06 90 GLY A C 1
ATOM 683 O O . GLY A 1 90 ? -7.737 -13.398 -5.662 1.00 85.06 90 GLY A O 1
ATOM 684 N N . ALA A 1 91 ? -5.749 -13.807 -4.712 1.00 87.31 91 ALA A N 1
ATOM 685 C CA . ALA A 1 91 ? -6.233 -14.834 -3.797 1.00 87.31 91 ALA A CA 1
ATOM 686 C C . ALA A 1 91 ? -7.265 -14.281 -2.802 1.00 87.31 91 ALA A C 1
ATOM 688 O O . ALA A 1 91 ? -8.279 -14.930 -2.560 1.00 87.31 91 ALA A O 1
ATOM 689 N N . ILE A 1 92 ? -7.059 -13.066 -2.281 1.00 83.25 92 ILE A N 1
ATOM 690 C CA . ILE A 1 92 ? -8.008 -12.392 -1.385 1.00 83.25 92 ILE A CA 1
ATOM 691 C C . ILE A 1 92 ? -9.364 -12.203 -2.076 1.00 83.25 92 ILE A C 1
ATOM 693 O O . ILE A 1 92 ? -10.397 -12.483 -1.471 1.00 83.25 92 ILE A O 1
ATOM 697 N N . ASN A 1 93 ? -9.368 -11.804 -3.350 1.00 81.69 93 ASN A N 1
ATOM 698 C CA . ASN A 1 93 ? -10.595 -11.655 -4.137 1.00 81.69 93 ASN A CA 1
ATOM 699 C C . ASN A 1 93 ? -11.308 -12.992 -4.409 1.00 81.69 93 ASN A C 1
ATOM 701 O O . ASN A 1 93 ? -12.520 -13.005 -4.613 1.00 81.69 93 ASN A O 1
ATOM 705 N N . HIS A 1 94 ? -10.588 -14.118 -4.385 1.00 81.50 94 HIS A N 1
ATOM 706 C CA . HIS A 1 94 ? -11.164 -15.459 -4.522 1.00 81.50 94 HIS A CA 1
ATOM 707 C C . HIS A 1 94 ? -11.672 -16.060 -3.200 1.00 81.50 94 HIS A C 1
ATOM 709 O O . HIS A 1 94 ? -12.369 -17.074 -3.233 1.00 81.50 94 HIS A O 1
ATOM 715 N N . VAL A 1 95 ? -11.372 -15.452 -2.045 1.00 80.00 95 VAL A N 1
ATOM 716 C CA . VAL A 1 95 ? -11.869 -15.903 -0.737 1.00 80.00 95 VAL A CA 1
ATOM 717 C C . VAL A 1 95 ? -13.108 -15.084 -0.347 1.00 80.00 95 VAL A C 1
ATOM 719 O O . VAL A 1 95 ? -12.986 -13.930 0.070 1.00 80.00 95 VAL A O 1
ATOM 722 N N . PRO A 1 96 ? -14.318 -15.672 -0.392 1.00 76.19 96 PRO A N 1
ATOM 723 C CA . PRO A 1 96 ? -15.578 -14.932 -0.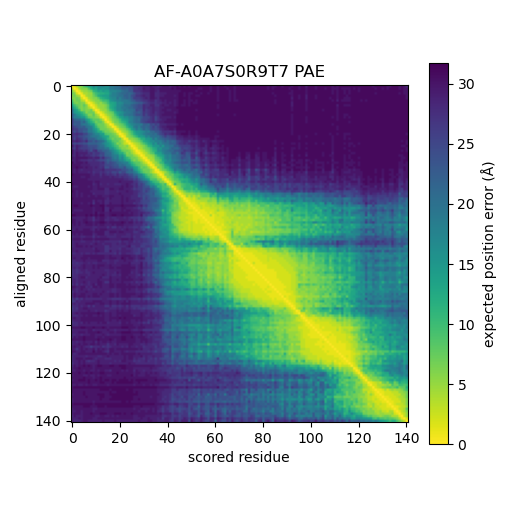266 1.00 76.19 96 PRO A CA 1
ATOM 724 C C . PRO A 1 96 ? -15.836 -14.316 1.124 1.00 76.19 96 PRO A C 1
ATOM 726 O O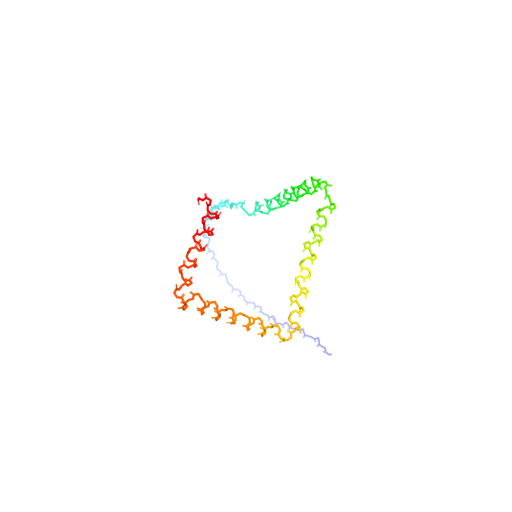 . PRO A 1 96 ? -16.769 -13.534 1.283 1.00 76.19 96 PRO A O 1
ATOM 729 N N . LEU A 1 97 ? -15.025 -14.641 2.137 1.00 79.69 97 LEU A N 1
ATOM 730 C CA . LEU A 1 97 ? -15.198 -14.169 3.518 1.00 79.69 97 LEU A CA 1
ATOM 731 C C . LEU A 1 97 ? -14.293 -12.986 3.890 1.00 79.69 97 LEU A C 1
ATOM 733 O O . LEU A 1 97 ? -14.616 -12.242 4.814 1.00 79.69 97 LEU A O 1
ATOM 737 N N . LEU A 1 98 ? -13.183 -12.770 3.178 1.00 83.81 98 LEU A N 1
ATOM 738 C CA . LEU A 1 98 ? -12.230 -11.702 3.502 1.00 83.81 98 LEU A CA 1
ATOM 739 C C . LEU A 1 98 ? -12.795 -10.282 3.359 1.00 83.81 98 LEU A C 1
ATOM 741 O O . LEU A 1 98 ? -12.527 -9.479 4.251 1.00 83.81 98 LEU A O 1
ATOM 745 N N . PRO A 1 99 ? -13.610 -9.950 2.336 1.00 83.69 99 PRO A N 1
ATOM 746 C CA . PRO A 1 99 ? -14.211 -8.620 2.234 1.00 83.69 99 PRO A CA 1
ATOM 747 C C . PRO A 1 99 ? -15.070 -8.284 3.456 1.00 83.69 99 PRO A C 1
ATOM 749 O O . PRO A 1 99 ? -14.996 -7.180 3.986 1.00 83.69 99 PRO A O 1
ATOM 752 N N . LYS A 1 100 ? -15.828 -9.266 3.959 1.00 83.81 100 LYS A N 1
ATOM 753 C CA . LYS A 1 100 ? -16.669 -9.115 5.153 1.00 83.81 100 LYS A CA 1
ATOM 754 C C . LYS A 1 100 ? -15.870 -9.071 6.446 1.00 83.81 100 LYS A C 1
ATOM 756 O O . LYS A 1 100 ? -16.233 -8.328 7.351 1.00 83.81 100 LYS A O 1
ATOM 761 N N . LEU A 1 101 ? -14.768 -9.810 6.527 1.00 89.25 101 LEU A N 1
ATOM 762 C CA . LEU A 1 101 ? -13.855 -9.727 7.663 1.00 89.25 101 LEU A CA 1
ATOM 763 C C . LEU A 1 101 ? -13.135 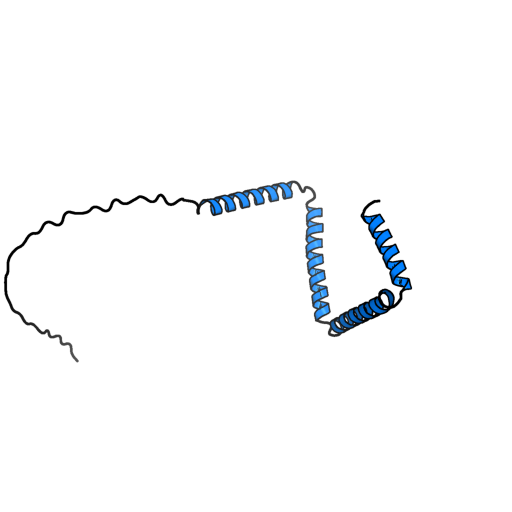-8.377 7.713 1.00 89.25 101 LEU A C 1
ATOM 765 O O . LEU A 1 101 ? -13.077 -7.786 8.780 1.00 89.25 101 LEU A O 1
ATOM 769 N N . LEU A 1 102 ? -12.641 -7.852 6.589 1.00 89.69 102 LEU A N 1
ATOM 770 C CA . LEU A 1 102 ? -12.015 -6.526 6.541 1.00 89.69 102 LEU A CA 1
ATOM 771 C C . LEU A 1 102 ? -13.022 -5.407 6.839 1.00 89.69 102 LEU A C 1
ATOM 773 O O . LEU A 1 102 ? -12.680 -4.461 7.543 1.00 89.69 102 LEU A O 1
ATOM 777 N N . GLU A 1 103 ? -14.268 -5.539 6.375 1.00 89.75 103 GLU A N 1
ATOM 778 C CA . GLU A 1 103 ? -15.371 -4.633 6.723 1.00 89.75 103 GLU A CA 1
ATOM 779 C C . GLU A 1 103 ? -15.663 -4.665 8.234 1.00 89.75 103 GLU A C 1
ATOM 781 O O . GLU A 1 103 ? -15.747 -3.617 8.874 1.00 89.75 103 GLU A O 1
ATOM 786 N N . LEU A 1 104 ? -15.737 -5.859 8.833 1.00 95.06 104 LEU A N 1
ATOM 787 C CA . LEU A 1 104 ? -15.969 -6.025 10.269 1.00 95.06 104 LEU A CA 1
ATOM 788 C C . LEU A 1 104 ? -14.776 -5.572 11.117 1.00 95.06 104 LEU A C 1
ATOM 790 O O . LEU A 1 104 ? -14.975 -4.983 12.174 1.00 95.06 104 LEU A O 1
ATOM 794 N N . VAL A 1 105 ? -13.544 -5.813 10.671 1.00 94.81 105 VAL A N 1
ATOM 795 C CA . VAL A 1 105 ? -12.324 -5.330 11.333 1.00 94.81 105 VAL A CA 1
ATOM 796 C C . VAL A 1 105 ? -12.260 -3.808 11.260 1.00 94.81 105 VAL A C 1
ATOM 798 O O . VAL A 1 105 ? -11.980 -3.176 12.272 1.00 94.81 105 VAL A O 1
ATOM 801 N N . GLY A 1 106 ? -12.576 -3.212 10.107 1.00 94.88 106 GLY A N 1
ATOM 802 C CA . GLY A 1 106 ? -12.660 -1.764 9.943 1.00 94.88 106 GLY A CA 1
ATOM 803 C C . GLY A 1 106 ? -13.708 -1.150 10.867 1.00 94.88 106 GLY A C 1
ATOM 804 O O . GLY A 1 106 ? -13.388 -0.258 11.646 1.00 94.88 106 GLY A O 1
ATOM 805 N N . LEU A 1 107 ? -14.934 -1.679 10.864 1.00 95.62 107 LEU A N 1
ATOM 806 C CA . LEU A 1 107 ? -16.001 -1.209 11.751 1.00 95.62 107 LEU A CA 1
ATOM 807 C C . LEU A 1 107 ? -15.691 -1.462 13.227 1.00 95.62 107 LEU A C 1
ATOM 809 O O . LEU A 1 107 ? -15.931 -0.588 14.053 1.00 95.62 107 LEU A O 1
ATOM 813 N N . GLY A 1 108 ? -15.131 -2.620 13.566 1.00 96.38 108 GLY A N 1
ATOM 814 C CA . GLY A 1 108 ? -14.732 -2.965 14.925 1.00 96.38 108 GLY A CA 1
ATOM 815 C C . GLY A 1 108 ? -13.637 -2.039 15.440 1.00 96.38 108 GLY A C 1
ATOM 816 O O . GLY A 1 108 ? -13.750 -1.515 16.545 1.00 96.38 108 GLY A O 1
ATOM 817 N N . TYR A 1 109 ? -12.616 -1.773 14.625 1.00 94.44 109 TYR A N 1
ATOM 818 C CA . TYR A 1 109 ? -11.529 -0.875 14.991 1.00 94.44 109 TYR A CA 1
ATOM 819 C C . TYR A 1 109 ? -11.992 0.578 15.056 1.00 94.44 109 TYR A C 1
ATOM 821 O O . TYR A 1 109 ? -11.671 1.263 16.020 1.00 94.44 109 TYR A O 1
ATOM 829 N N . SER A 1 110 ? -12.796 1.047 14.097 1.00 94.50 110 SER A N 1
ATOM 830 C CA . SER A 1 110 ? -13.385 2.387 14.151 1.00 94.50 110 SER A CA 1
ATOM 831 C C . SER A 1 110 ? -14.290 2.554 15.373 1.00 94.50 110 SER A C 1
ATOM 833 O O . SER A 1 110 ? -14.135 3.527 16.102 1.00 94.50 110 SER A O 1
ATOM 835 N N . ALA A 1 111 ? -15.176 1.596 15.663 1.00 94.62 111 ALA A N 1
ATOM 836 C CA . ALA A 1 111 ? -16.050 1.645 16.834 1.00 94.62 111 ALA A CA 1
ATOM 837 C C . ALA A 1 111 ? -15.258 1.591 18.151 1.00 94.62 111 ALA A C 1
ATOM 839 O O . ALA A 1 111 ? -15.521 2.383 19.056 1.00 94.62 111 ALA A O 1
ATOM 840 N N . TRP A 1 112 ? -14.258 0.709 18.252 1.00 90.19 112 TRP A N 1
ATOM 841 C CA . TRP A 1 112 ? -13.371 0.615 19.413 1.00 90.19 112 TRP A CA 1
ATOM 842 C C . TRP A 1 112 ? -12.544 1.889 19.599 1.00 90.19 112 TRP A C 1
ATOM 844 O O . TRP A 1 112 ? -12.480 2.407 20.710 1.00 90.19 112 TRP A O 1
ATOM 854 N N . PHE A 1 113 ? -11.973 2.438 18.524 1.00 87.62 113 PHE A N 1
ATOM 855 C CA . PHE A 1 113 ? -11.199 3.677 18.547 1.00 87.62 113 PHE A CA 1
ATOM 856 C C . PHE A 1 113 ? -12.073 4.858 18.983 1.00 87.62 113 PHE A C 1
ATOM 858 O O . PHE A 1 113 ? -11.722 5.601 19.899 1.00 87.62 113 PHE A O 1
ATOM 865 N N . THR A 1 114 ? -13.258 5.008 18.391 1.00 91.94 114 THR A N 1
ATOM 866 C CA . THR A 1 114 ? -14.208 6.052 18.783 1.00 91.94 114 THR A CA 1
ATOM 867 C C . THR A 1 114 ? -14.624 5.902 20.248 1.00 91.94 114 THR A C 1
ATOM 869 O O . THR A 1 114 ? -14.598 6.877 20.997 1.00 91.94 114 THR A O 1
ATOM 872 N N . 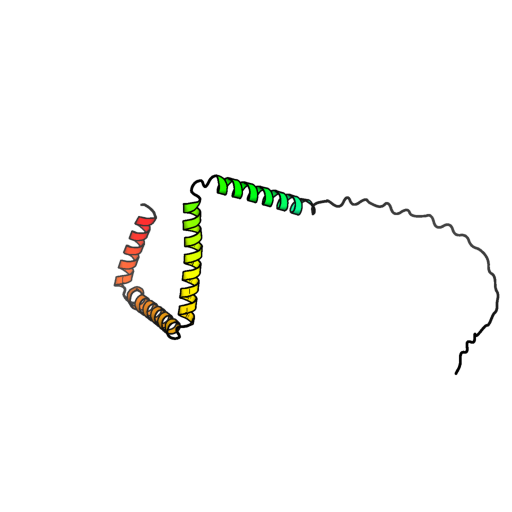TYR A 1 115 ? -14.939 4.693 20.708 1.00 86.44 115 TYR A N 1
ATOM 873 C CA . TYR A 1 115 ? -15.306 4.462 22.103 1.00 86.44 115 TYR A CA 1
ATOM 874 C C . TYR A 1 115 ? -14.144 4.744 23.071 1.00 86.44 115 TYR A C 1
ATOM 876 O O . TYR A 1 115 ? -14.311 5.467 24.054 1.00 86.44 115 TYR A O 1
ATOM 884 N N . ARG A 1 116 ? -12.948 4.227 22.771 1.00 80.56 116 ARG A N 1
ATOM 885 C CA . ARG A 1 116 ? -11.767 4.305 23.637 1.00 80.56 116 ARG A CA 1
ATOM 886 C C . ARG A 1 116 ? -11.155 5.705 23.692 1.00 80.56 116 ARG A C 1
ATOM 888 O O . ARG A 1 116 ? -10.692 6.086 24.766 1.00 80.56 116 ARG A O 1
ATOM 895 N N . TYR A 1 117 ? -11.165 6.451 22.583 1.00 74.75 117 TYR A N 1
ATOM 896 C CA . TYR A 1 117 ? -10.446 7.724 22.447 1.00 74.75 117 TYR A CA 1
ATOM 897 C C . TYR A 1 117 ? -11.352 8.961 22.318 1.00 74.75 117 TYR A C 1
ATOM 899 O O . TYR A 1 117 ? -10.949 10.040 22.752 1.00 74.75 117 TYR A O 1
ATOM 907 N N . LEU A 1 118 ? -12.579 8.847 21.780 1.00 74.62 118 LEU A N 1
ATOM 908 C CA . LEU A 1 118 ? -13.505 9.990 21.684 1.00 74.62 118 LEU A CA 1
ATOM 909 C C . LEU A 1 118 ? -14.462 10.085 22.885 1.00 74.62 118 LEU A C 1
ATOM 911 O O . LEU A 1 118 ? -14.752 11.200 23.316 1.00 74.62 118 LEU A O 1
ATOM 915 N N . LEU A 1 119 ? -14.953 8.983 23.463 1.00 67.44 119 LEU A N 1
ATOM 916 C CA . LEU A 1 119 ? -15.910 9.071 24.582 1.00 67.44 119 LEU A CA 1
ATOM 917 C C . LEU A 1 119 ? -15.257 9.235 25.962 1.00 67.44 119 LEU A C 1
ATOM 919 O O . LEU A 1 119 ? -15.803 9.938 26.812 1.00 67.44 119 LEU A O 1
ATOM 923 N N . PHE A 1 120 ? -14.079 8.655 26.196 1.00 61.53 120 PHE A N 1
ATOM 924 C CA . PHE A 1 120 ? -13.399 8.766 27.489 1.00 61.53 120 PHE A CA 1
ATOM 925 C C . PHE A 1 120 ? -12.474 9.985 27.550 1.00 61.53 120 PHE A C 1
ATOM 927 O O . PHE A 1 120 ? -11.457 10.054 26.863 1.00 61.53 120 PHE A O 1
ATOM 934 N N . LYS A 1 121 ? -12.803 10.939 28.434 1.00 55.56 121 LYS A N 1
ATOM 935 C CA . LYS A 1 121 ? -11.993 12.144 28.693 1.00 55.56 121 LYS A CA 1
ATOM 936 C C . LYS A 1 121 ? -10.535 11.837 29.053 1.00 55.56 121 LYS A C 1
ATOM 938 O O . LYS A 1 121 ? -9.661 12.563 28.599 1.00 55.56 121 LYS A O 1
ATOM 943 N N . ALA A 1 122 ? -10.280 10.765 29.806 1.00 56.09 122 ALA A N 1
ATOM 944 C CA . ALA A 1 122 ? -8.930 10.376 30.223 1.00 56.09 122 ALA A CA 1
ATOM 945 C C . ALA A 1 122 ? -7.991 10.102 29.032 1.00 56.09 122 ALA A C 1
ATOM 947 O O . ALA A 1 122 ? -6.833 10.499 29.058 1.00 56.09 122 ALA A O 1
ATOM 948 N N . SER A 1 123 ? -8.505 9.527 27.937 1.00 55.66 123 SER A N 1
ATOM 949 C CA . SER A 1 123 ? -7.686 9.288 26.745 1.00 55.66 123 SER A CA 1
ATOM 950 C C . SER A 1 123 ? -7.407 10.536 25.921 1.00 55.66 123 SER A C 1
ATOM 952 O O . SER A 1 123 ? -6.486 10.500 25.119 1.00 55.66 12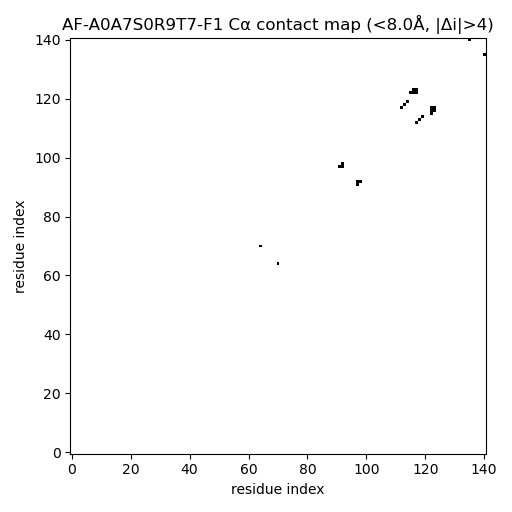3 SER A O 1
ATOM 954 N N . ARG A 1 124 ? -8.153 11.635 26.097 1.00 60.91 124 ARG A N 1
ATOM 955 C CA . ARG A 1 124 ? -7.858 12.894 25.395 1.00 60.91 124 ARG A CA 1
ATOM 956 C C . ARG A 1 124 ? -6.598 13.554 25.950 1.00 60.91 124 ARG A C 1
ATOM 958 O O . ARG A 1 124 ? -5.839 14.118 25.176 1.00 60.91 124 ARG A O 1
ATOM 965 N N . GLU A 1 125 ? -6.361 13.458 27.257 1.00 63.69 125 GLU A N 1
ATOM 966 C CA . GLU A 1 125 ? -5.141 13.991 27.877 1.00 63.69 125 GLU A CA 1
ATOM 967 C C . GLU A 1 125 ? -3.920 13.094 27.645 1.00 63.69 125 GLU A C 1
ATOM 969 O O . GLU A 1 125 ? -2.835 13.618 27.410 1.00 63.69 125 GLU A O 1
ATOM 974 N N . GLU A 1 126 ? -4.083 11.765 27.638 1.00 62.84 126 GLU A N 1
ATOM 975 C CA . GLU A 1 126 ? -3.003 10.847 27.239 1.00 62.84 126 GLU A CA 1
ATOM 976 C C . GLU A 1 126 ? -2.650 10.982 25.752 1.00 62.84 126 GLU A C 1
ATOM 978 O O . GLU A 1 126 ? -1.476 11.106 25.437 1.00 62.84 126 GLU A O 1
ATOM 983 N N . LEU A 1 127 ? -3.626 11.073 24.834 1.00 64.19 127 LEU A N 1
ATOM 984 C CA . LEU A 1 127 ? -3.322 11.251 23.404 1.00 64.19 127 LEU A CA 1
ATOM 985 C C . LEU A 1 127 ? -2.621 12.568 23.108 1.00 64.19 127 LEU A C 1
ATOM 987 O O . LEU A 1 127 ? -1.766 12.605 22.234 1.00 64.19 127 LEU A O 1
ATOM 991 N N . ILE A 1 128 ? -3.003 13.658 23.777 1.00 72.75 128 ILE A N 1
ATOM 992 C CA . ILE A 1 128 ? -2.336 14.945 23.565 1.00 72.75 128 ILE A CA 1
ATOM 993 C C . ILE A 1 128 ? -0.886 14.853 24.041 1.00 72.75 128 ILE A C 1
ATOM 995 O O . ILE A 1 128 ? -0.003 15.295 23.314 1.00 72.75 128 ILE A O 1
ATOM 999 N N . LYS A 1 129 ? -0.633 14.205 25.185 1.00 74.94 129 LYS A N 1
ATOM 1000 C CA . LYS A 1 129 ? 0.729 13.951 25.672 1.00 74.94 129 LYS A CA 1
ATOM 1001 C C . LYS A 1 129 ? 1.523 13.053 24.729 1.00 74.94 129 LYS A C 1
ATOM 1003 O O . LYS A 1 129 ? 2.640 13.411 24.381 1.00 74.94 129 LYS A O 1
ATOM 1008 N N . ASP A 1 130 ? 0.943 11.950 24.263 1.00 74.25 130 ASP A N 1
ATOM 1009 C CA . ASP A 1 130 ? 1.605 11.030 23.336 1.00 74.25 130 ASP A CA 1
ATOM 1010 C C . ASP A 1 130 ? 1.899 11.719 21.997 1.00 74.25 130 ASP A C 1
ATOM 1012 O O . ASP A 1 130 ? 2.985 11.583 21.446 1.00 74.25 130 ASP A O 1
ATOM 1016 N N . VAL A 1 131 ? 0.962 12.511 21.469 1.00 79.38 131 VAL A N 1
ATOM 1017 C CA . VAL A 1 131 ? 1.151 13.268 20.224 1.00 79.38 131 VAL A CA 1
ATOM 1018 C C . VAL A 1 131 ? 2.174 14.391 20.402 1.00 79.38 131 VAL A C 1
ATOM 1020 O O . VAL A 1 131 ? 2.968 14.609 19.491 1.00 79.38 131 VAL A O 1
ATOM 1023 N N . GLU A 1 132 ? 2.209 15.084 21.543 1.00 79.38 132 GLU A N 1
ATOM 1024 C CA . GLU A 1 132 ? 3.253 16.069 21.860 1.00 79.38 132 GLU A CA 1
ATOM 1025 C C . GLU A 1 132 ? 4.626 15.414 22.015 1.00 79.38 132 GLU A C 1
ATOM 1027 O O . GLU A 1 132 ? 5.602 15.924 21.466 1.00 79.38 132 GLU A O 1
ATOM 1032 N N . GLU A 1 133 ? 4.707 14.262 22.680 1.00 83.00 133 GLU A N 1
ATOM 1033 C CA . GLU A 1 133 ? 5.942 13.497 22.838 1.00 83.00 133 GLU A CA 1
ATOM 1034 C C . GLU A 1 133 ? 6.447 12.974 21.485 1.00 83.00 133 GLU A C 1
ATOM 1036 O O . GLU A 1 133 ? 7.625 13.130 21.153 1.00 83.00 133 GLU A O 1
ATOM 1041 N N . LEU A 1 134 ? 5.564 12.401 20.659 1.00 82.19 134 LEU A N 1
ATOM 1042 C CA . LEU A 1 134 ? 5.900 11.961 19.304 1.00 82.19 134 LEU A CA 1
ATOM 1043 C C . LEU A 1 134 ? 6.310 13.149 18.425 1.00 82.19 134 LEU A C 1
ATOM 1045 O O . LEU A 1 134 ? 7.290 13.060 17.685 1.00 82.19 134 LEU A O 1
ATOM 1049 N N . LYS A 1 135 ? 5.604 14.279 18.522 1.00 80.19 135 LYS A N 1
ATOM 1050 C CA . LYS A 1 135 ? 5.946 15.504 17.795 1.00 80.19 135 LYS A CA 1
ATOM 1051 C C . LYS A 1 135 ? 7.305 16.050 18.231 1.00 80.19 135 LYS A C 1
ATOM 1053 O O . LYS A 1 135 ? 8.072 16.452 17.359 1.00 80.19 135 LYS A O 1
ATOM 1058 N N . GLY A 1 136 ? 7.627 16.031 19.523 1.00 81.88 136 GLY A N 1
ATOM 1059 C CA . GLY A 1 136 ? 8.940 16.428 20.042 1.00 81.88 136 GLY A CA 1
ATOM 1060 C C . GLY A 1 136 ? 10.054 15.532 19.500 1.00 81.88 136 GLY A C 1
ATOM 1061 O O . GLY A 1 136 ? 11.036 16.023 18.947 1.00 81.88 136 GLY A O 1
ATOM 1062 N N . LYS A 1 137 ? 9.841 14.209 19.513 1.00 80.94 137 LYS A N 1
ATOM 1063 C CA . LYS A 1 137 ? 10.800 13.226 18.978 1.00 80.94 137 LYS A CA 1
ATOM 1064 C C . LYS A 1 137 ? 11.072 13.377 17.480 1.00 80.94 137 LYS A C 1
ATOM 1066 O O . LYS A 1 137 ? 12.197 13.151 17.049 1.00 80.94 137 LYS A O 1
ATOM 1071 N N . ILE A 1 138 ? 10.064 13.741 16.684 1.00 83.06 138 ILE A N 1
ATOM 1072 C CA . ILE A 1 138 ? 10.202 13.904 15.225 1.00 83.06 138 ILE A CA 1
ATOM 1073 C C . ILE A 1 138 ? 10.750 15.292 14.864 1.00 83.06 138 ILE A C 1
ATOM 1075 O O . ILE A 1 138 ? 11.522 15.423 13.918 1.00 83.06 138 ILE A O 1
ATOM 10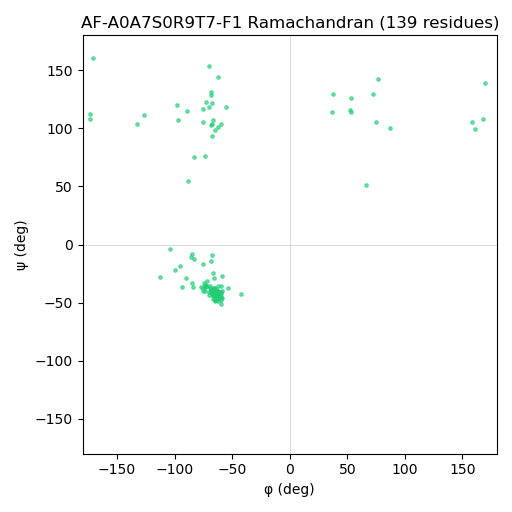79 N N . THR A 1 139 ? 10.354 16.329 15.607 1.00 82.88 139 THR A N 1
ATOM 1080 C CA . THR A 1 139 ? 10.751 17.722 15.331 1.00 82.88 139 THR A CA 1
ATOM 1081 C C . THR A 1 139 ? 12.128 18.060 15.914 1.00 82.88 139 THR A C 1
ATOM 1083 O O . THR A 1 139 ? 12.714 19.062 15.520 1.00 82.88 139 THR A O 1
ATOM 1086 N N . GLY A 1 140 ? 12.683 17.212 16.786 1.00 68.19 140 GLY A N 1
ATOM 1087 C CA . GLY A 1 140 ? 14.051 17.364 17.278 1.00 68.19 140 GLY A CA 1
ATOM 1088 C C . GLY A 1 140 ? 14.229 18.609 18.141 1.00 68.19 140 GLY A C 1
ATOM 1089 O O . GLY A 1 140 ? 15.130 19.403 17.884 1.00 68.19 140 GLY A O 1
ATOM 1090 N N . ASN A 1 141 ? 13.358 18.774 19.137 1.00 52.97 141 ASN A N 1
ATOM 1091 C CA . ASN A 1 141 ? 13.485 19.781 20.188 1.00 52.97 141 ASN A CA 1
ATOM 1092 C C . ASN A 1 141 ? 13.168 19.146 21.541 1.00 52.97 141 ASN A C 1
ATOM 1094 O O . ASN A 1 141 ? 12.152 18.414 21.602 1.00 52.97 141 ASN A O 1
#

pLDDT: mean 74.33, std 17.04, range [40.84, 97.31]

InterPro domains:
  IPR025564 Cyanobacterial aminoacyl-tRNA synthetase, CAAD domain [PF14159] (57-140)
  IPR033344 Protein CURVATURE THYLAKOID 1 [PTHR33222] (24-140)